Protein AF-A0A924VY96-F1 (afdb_monomer)

Nearest PDB structures (foldseek):
  5wb2-assembly1_A  TM=3.927E-01  e=3.587E+00  Human betaherpesvirus 5
  4l6r-assembly1_A  TM=4.716E-01  e=7.064E+00  Escherichia coli
  5wb1-assembly1_A  TM=4.133E-01  e=5.166E+00  Human betaherpesvirus 5

Secondary structure (DSSP, 8-state):
---HHHHHHHHHHHHHHHHHHHHHHTTSS---GGG-SS-HHHHHHHHHHHHHHHHHHHHHHH--S---SS--HHHHHHHHHHHHHHHHHHHHHHH-SS---EEEEEEETTEEEEEEEPHHHHHHHHHHHHHHHHHHHHHHHHHHHHHHHHHHH-

Foldseek 3Di:
DDPLVVLLVLLVVLLVQLVVQLCQLVVVDDDDVVPDPDHSVLSNLVSLLSNLSSVLSVCVSPDDPDPDVDDPPSNLVSVLSNLQSLLVNLCCLQPNDDFDWDWDWDDDPNDTDIDTDPSNVSSVVSVVSNVVSVVSNVVSVVVVVVVVVVVVPD

Structure (mmCIF, N/CA/C/O backbone):
data_AF-A0A924VY96-F1
#
_entry.id   AF-A0A924VY96-F1
#
loop_
_atom_site.group_PDB
_atom_site.id
_atom_site.type_symbol
_atom_site.label_atom_id
_atom_site.label_alt_id
_atom_site.label_comp_id
_atom_site.label_asym_id
_atom_site.label_entity_id
_atom_site.label_seq_id
_atom_site.pdbx_PDB_ins_code
_atom_site.Cartn_x
_atom_site.Cartn_y
_atom_site.Cartn_z
_atom_site.occupancy
_atom_site.B_iso_or_equiv
_atom_site.auth_seq_id
_atom_site.auth_comp_id
_atom_site.auth_asym_id
_atom_site.auth_atom_id
_atom_site.pdbx_PDB_model_num
ATOM 1 N N . MET A 1 1 ? 15.287 19.204 -9.838 1.00 62.28 1 MET A N 1
ATOM 2 C CA . MET A 1 1 ? 15.753 17.800 -9.783 1.00 62.28 1 MET A CA 1
ATOM 3 C C . MET A 1 1 ? 15.920 17.427 -8.322 1.00 62.28 1 MET A C 1
ATOM 5 O O . MET A 1 1 ? 16.611 18.153 -7.622 1.00 62.28 1 MET A O 1
ATOM 9 N N . VAL A 1 2 ? 15.258 16.368 -7.849 1.00 76.38 2 VAL A N 1
ATOM 10 C CA . VAL A 1 2 ? 15.429 15.896 -6.464 1.00 76.38 2 VAL A CA 1
ATOM 11 C C . VAL A 1 2 ? 16.796 15.201 -6.354 1.00 76.38 2 VAL A C 1
ATOM 13 O O . VAL A 1 2 ? 17.073 14.308 -7.158 1.00 76.38 2 VAL A O 1
ATOM 16 N N . PRO A 1 3 ? 17.675 15.595 -5.415 1.00 87.38 3 PRO A N 1
ATOM 17 C CA . PRO A 1 3 ? 18.936 14.907 -5.161 1.00 87.38 3 PRO A CA 1
ATOM 18 C C . PRO A 1 3 ? 18.729 13.413 -4.882 1.00 87.38 3 PRO A C 1
ATOM 20 O O . PRO A 1 3 ? 17.899 13.046 -4.053 1.00 87.38 3 PRO A O 1
ATOM 23 N N . ARG A 1 4 ? 19.531 12.538 -5.507 1.00 88.75 4 ARG A N 1
ATOM 24 C CA . ARG A 1 4 ? 19.451 11.074 -5.300 1.00 88.75 4 ARG A CA 1
ATOM 25 C C . ARG A 1 4 ? 19.519 10.676 -3.825 1.00 88.75 4 ARG A C 1
ATOM 27 O O . ARG A 1 4 ? 18.804 9.774 -3.407 1.00 88.75 4 ARG A O 1
ATOM 34 N N . ILE A 1 5 ? 20.323 11.386 -3.032 1.00 93.19 5 ILE A N 1
ATOM 35 C CA . ILE A 1 5 ? 20.432 11.168 -1.585 1.00 93.19 5 ILE A CA 1
ATOM 36 C C . ILE A 1 5 ? 19.080 11.344 -0.873 1.00 93.19 5 ILE A C 1
ATOM 38 O O . ILE A 1 5 ? 18.759 10.556 0.006 1.00 93.19 5 ILE A O 1
ATOM 42 N N . GLN A 1 6 ? 18.245 12.305 -1.289 1.00 93.06 6 GLN A N 1
ATOM 43 C CA . GLN A 1 6 ? 16.922 12.522 -0.693 1.00 93.06 6 GLN A CA 1
ATOM 44 C C . GLN A 1 6 ? 15.969 11.369 -1.019 1.00 93.06 6 GLN A C 1
ATOM 46 O O . GLN A 1 6 ? 15.229 10.928 -0.146 1.00 93.06 6 GLN A O 1
ATOM 51 N N . LEU A 1 7 ? 16.025 10.838 -2.246 1.00 92.94 7 LEU A N 1
ATOM 52 C CA . LEU A 1 7 ? 15.232 9.669 -2.637 1.00 92.94 7 LEU A CA 1
ATOM 53 C C . LEU A 1 7 ? 15.648 8.418 -1.858 1.00 92.94 7 LEU A C 1
ATOM 55 O O . LEU A 1 7 ? 14.787 7.671 -1.406 1.00 92.94 7 LEU A O 1
ATOM 59 N N . LEU A 1 8 ? 16.954 8.207 -1.668 1.00 94.00 8 LEU A N 1
ATOM 60 C CA . LEU A 1 8 ? 17.480 7.073 -0.903 1.00 94.00 8 LEU A CA 1
ATOM 61 C C . LEU A 1 8 ? 17.137 7.175 0.587 1.00 94.00 8 LEU A C 1
ATOM 63 O O . LEU A 1 8 ? 16.711 6.187 1.178 1.00 94.00 8 LEU A O 1
ATOM 67 N N . LEU A 1 9 ? 17.270 8.364 1.183 1.00 95.62 9 LEU A N 1
ATOM 68 C CA . LEU A 1 9 ? 16.870 8.604 2.572 1.00 95.62 9 LEU A CA 1
ATOM 69 C C . LEU A 1 9 ? 15.361 8.416 2.757 1.00 95.62 9 LEU A C 1
ATOM 71 O O . LEU A 1 9 ? 14.940 7.749 3.699 1.00 95.62 9 LEU A O 1
ATOM 75 N N . GLY A 1 10 ? 14.552 8.937 1.830 1.00 94.94 10 GLY A N 1
ATOM 76 C CA . GLY A 1 10 ? 13.107 8.718 1.823 1.00 94.94 10 GLY A CA 1
ATOM 77 C C . GLY A 1 10 ? 12.753 7.236 1.709 1.00 94.94 10 GLY A C 1
ATOM 78 O O . GLY A 1 10 ? 11.942 6.737 2.484 1.00 94.94 10 GLY A O 1
ATOM 79 N N . ALA A 1 11 ? 13.406 6.506 0.801 1.00 95.31 11 ALA A N 1
ATOM 80 C CA . ALA A 1 11 ? 13.210 5.069 0.651 1.00 95.31 11 ALA A CA 1
ATOM 81 C C . ALA A 1 11 ? 13.573 4.295 1.924 1.00 95.31 11 ALA A C 1
ATOM 83 O O . ALA A 1 11 ? 12.805 3.436 2.346 1.00 95.31 11 ALA A O 1
ATOM 84 N N . ALA A 1 12 ? 14.704 4.615 2.557 1.00 97.06 12 ALA A N 1
ATOM 85 C CA . ALA A 1 12 ? 15.127 3.978 3.800 1.00 97.06 12 ALA A CA 1
ATOM 86 C C . ALA A 1 12 ? 14.129 4.235 4.939 1.00 97.06 12 ALA A C 1
ATOM 88 O O . ALA A 1 12 ? 13.771 3.306 5.661 1.00 97.06 12 ALA A O 1
ATOM 89 N N . LEU A 1 13 ? 13.632 5.470 5.065 1.00 97.38 13 LEU A N 1
ATOM 90 C CA . LEU A 1 13 ? 12.639 5.829 6.074 1.00 97.38 13 LEU A CA 1
ATOM 91 C C . LEU A 1 13 ? 11.318 5.077 5.865 1.00 97.38 13 LEU A C 1
ATOM 93 O O . LEU A 1 13 ? 10.785 4.492 6.807 1.00 97.38 13 LEU A O 1
ATOM 97 N N . PHE A 1 14 ? 10.809 5.051 4.632 1.00 97.56 14 PHE A N 1
ATOM 98 C CA . PHE A 1 14 ? 9.591 4.312 4.307 1.00 97.56 14 PHE A CA 1
ATOM 99 C C . PHE A 1 14 ? 9.761 2.802 4.475 1.00 97.56 14 PHE A C 1
ATOM 101 O O . PHE A 1 14 ? 8.848 2.141 4.965 1.00 97.56 14 PHE A O 1
ATOM 108 N N . ALA A 1 15 ? 10.930 2.257 4.130 1.00 97.88 15 ALA A N 1
ATOM 109 C CA . ALA A 1 15 ? 11.237 0.850 4.344 1.00 97.88 15 ALA A CA 1
ATOM 110 C C . ALA A 1 15 ? 11.241 0.508 5.838 1.00 97.88 15 ALA A C 1
ATOM 112 O O . ALA A 1 15 ? 10.650 -0.496 6.234 1.00 97.88 15 ALA A O 1
ATOM 113 N N . LEU A 1 16 ? 11.856 1.352 6.670 1.00 97.50 16 LEU A N 1
ATOM 114 C CA . LEU A 1 16 ? 11.901 1.167 8.117 1.00 97.50 16 LEU A CA 1
ATOM 115 C C . LEU A 1 16 ? 10.494 1.215 8.726 1.00 97.50 16 LEU A C 1
ATOM 117 O O . LEU A 1 16 ? 10.084 0.265 9.391 1.00 97.50 16 LEU A O 1
ATOM 121 N N . LEU A 1 17 ? 9.738 2.285 8.459 1.00 96.88 17 LEU A N 1
ATOM 122 C CA . LEU A 1 17 ? 8.385 2.457 8.994 1.00 96.88 17 LEU A CA 1
ATOM 123 C C . LEU A 1 17 ? 7.446 1.344 8.509 1.00 96.88 17 LEU A C 1
ATOM 125 O O . LEU A 1 17 ? 6.725 0.744 9.305 1.00 96.88 17 LEU A O 1
ATOM 129 N N . GLY A 1 18 ? 7.495 1.033 7.212 1.00 96.81 18 GLY A N 1
ATOM 130 C CA . GLY A 1 18 ? 6.710 -0.041 6.617 1.00 96.81 18 GLY A CA 1
ATOM 131 C C . GLY A 1 18 ? 7.026 -1.398 7.233 1.00 96.81 18 GLY A C 1
ATOM 132 O O . GLY A 1 18 ? 6.108 -2.127 7.593 1.00 96.81 18 GLY A O 1
ATOM 133 N N . SER A 1 19 ? 8.310 -1.711 7.436 1.00 97.75 19 SER A N 1
ATOM 134 C CA . SER A 1 19 ? 8.735 -2.975 8.051 1.00 97.75 19 SER A CA 1
ATOM 135 C C . SER A 1 19 ? 8.213 -3.111 9.477 1.00 97.75 19 SER A C 1
ATOM 137 O O . SER A 1 19 ? 7.679 -4.159 9.824 1.00 97.75 19 SER A O 1
ATOM 139 N N . VAL A 1 20 ? 8.303 -2.054 10.291 1.00 96.12 20 VAL A N 1
ATOM 140 C CA . VAL A 1 20 ? 7.774 -2.068 11.665 1.00 96.12 20 VAL A CA 1
ATOM 141 C C . VAL A 1 20 ? 6.270 -2.346 11.668 1.00 96.12 20 VAL A C 1
ATOM 143 O O . VAL A 1 20 ? 5.816 -3.214 12.409 1.00 96.12 20 VAL A O 1
ATOM 146 N N . LEU A 1 21 ? 5.501 -1.670 10.810 1.00 96.31 21 LEU A N 1
ATOM 147 C CA . LEU A 1 21 ? 4.050 -1.863 10.720 1.00 96.31 21 LEU A CA 1
ATOM 148 C C . LEU A 1 21 ? 3.661 -3.248 10.187 1.00 96.31 21 LEU A C 1
ATOM 150 O O . LEU A 1 21 ? 2.719 -3.850 10.695 1.00 96.31 21 LEU A O 1
ATOM 154 N N . VAL A 1 22 ? 4.393 -3.786 9.206 1.00 97.50 22 VAL A N 1
ATOM 155 C CA . VAL A 1 22 ? 4.171 -5.158 8.723 1.00 97.50 22 VAL A CA 1
ATOM 156 C C . VAL A 1 22 ? 4.463 -6.164 9.832 1.00 97.50 22 VAL A C 1
ATOM 158 O O . VAL A 1 22 ? 3.638 -7.033 10.092 1.00 97.50 22 VAL A O 1
ATOM 161 N N . LEU A 1 23 ? 5.596 -6.039 10.526 1.00 97.38 23 LEU A N 1
ATOM 162 C CA . LEU A 1 23 ? 5.955 -6.943 11.620 1.00 97.38 23 LEU A CA 1
ATOM 163 C C . LEU A 1 23 ? 4.962 -6.858 12.787 1.00 97.38 23 LEU A C 1
ATOM 165 O O . LEU A 1 23 ? 4.629 -7.885 13.375 1.00 97.38 23 LEU A O 1
ATOM 169 N N . ALA A 1 24 ? 4.449 -5.665 13.088 1.00 94.94 24 ALA A N 1
ATOM 170 C CA . ALA A 1 24 ? 3.358 -5.463 14.036 1.00 94.94 24 ALA A CA 1
ATOM 171 C C . ALA A 1 24 ? 2.062 -6.154 13.583 1.00 94.94 24 ALA A C 1
ATOM 173 O O . ALA A 1 24 ? 1.470 -6.919 14.339 1.00 94.94 24 ALA A O 1
ATOM 174 N N . GLY A 1 25 ? 1.640 -5.943 12.333 1.00 94.94 25 GLY A N 1
ATOM 175 C CA . GLY A 1 25 ? 0.437 -6.568 11.777 1.00 94.94 25 GLY A CA 1
ATOM 176 C C . GLY A 1 25 ? 0.537 -8.092 11.619 1.00 94.94 25 GLY A C 1
ATOM 177 O O . GLY A 1 25 ? -0.478 -8.781 11.617 1.00 94.94 25 GLY A O 1
ATOM 178 N N . LEU A 1 26 ? 1.752 -8.640 11.538 1.00 95.75 26 LEU A N 1
ATOM 179 C CA . LEU A 1 26 ? 2.014 -10.083 11.565 1.00 95.75 26 LEU A CA 1
ATOM 180 C C . LEU A 1 26 ? 2.136 -10.654 12.989 1.00 95.75 26 LEU A C 1
ATOM 182 O O . LEU A 1 26 ? 2.303 -11.861 13.142 1.00 95.75 26 LEU A O 1
ATOM 186 N N . GLY A 1 27 ? 2.078 -9.814 14.027 1.00 93.12 27 GLY A N 1
ATOM 187 C CA . GLY A 1 27 ? 2.221 -10.234 15.424 1.00 93.12 27 GLY A CA 1
ATOM 188 C C . GLY A 1 27 ? 3.653 -10.587 15.842 1.00 93.12 27 GLY A C 1
ATOM 189 O O . GLY A 1 27 ? 3.847 -11.179 16.899 1.00 93.12 27 GLY A O 1
ATOM 190 N N . VAL A 1 28 ? 4.661 -10.231 15.038 1.00 96.00 28 VAL A N 1
ATOM 191 C CA . VAL A 1 28 ? 6.084 -10.415 15.380 1.00 96.00 28 VAL A CA 1
ATOM 192 C C . VAL A 1 28 ? 6.532 -9.368 16.401 1.00 96.00 28 VAL A C 1
ATOM 194 O O . VAL A 1 28 ? 7.300 -9.668 17.312 1.00 96.00 28 VAL A O 1
ATOM 197 N N . VAL A 1 29 ? 6.041 -8.134 16.259 1.00 92.62 29 VAL A N 1
ATOM 198 C CA . VAL A 1 29 ? 6.235 -7.058 17.236 1.00 92.62 29 VAL A CA 1
ATOM 199 C C . VAL A 1 29 ? 4.990 -6.973 18.109 1.00 92.62 29 VAL A C 1
ATOM 201 O O . VAL A 1 29 ? 3.881 -6.845 17.594 1.00 92.62 29 VAL A O 1
ATOM 204 N N . ALA A 1 30 ? 5.173 -7.030 19.429 1.00 89.19 30 ALA A N 1
ATOM 205 C CA . ALA A 1 30 ? 4.077 -6.879 20.373 1.00 89.19 30 ALA A CA 1
ATOM 206 C C . ALA A 1 30 ? 3.509 -5.455 20.295 1.00 89.19 30 ALA A C 1
ATOM 208 O O . ALA A 1 30 ? 4.218 -4.478 20.542 1.00 89.19 30 ALA A O 1
ATOM 209 N N . VAL A 1 31 ? 2.223 -5.351 19.966 1.00 88.19 31 VAL A N 1
ATOM 210 C CA . VAL A 1 31 ? 1.474 -4.092 19.978 1.00 88.19 31 VAL A CA 1
ATOM 211 C C . VAL A 1 31 ? 0.319 -4.238 20.963 1.00 88.19 31 VAL A C 1
ATOM 213 O O . VAL A 1 31 ? -0.373 -5.259 20.920 1.00 88.19 31 VAL A O 1
ATOM 216 N N . PRO A 1 32 ? 0.093 -3.262 21.859 1.00 87.38 32 PRO A N 1
ATOM 217 C CA . PRO A 1 32 ? -1.057 -3.287 22.752 1.00 87.38 32 PRO A CA 1
ATOM 218 C C . PRO A 1 32 ? -2.355 -3.246 21.932 1.00 87.38 32 PRO A C 1
ATOM 220 O O . PRO A 1 32 ? -2.725 -2.210 21.382 1.00 87.38 32 PRO A O 1
ATOM 223 N N . LEU A 1 33 ? -3.044 -4.390 21.848 1.00 82.50 33 LEU A N 1
ATOM 224 C CA . LEU A 1 33 ? -4.268 -4.560 21.052 1.00 82.50 33 LEU A CA 1
ATOM 225 C C . LEU A 1 33 ? -5.396 -3.624 21.498 1.00 82.50 33 LEU A C 1
ATOM 227 O O . LEU A 1 33 ? -6.204 -3.205 20.679 1.00 82.50 33 LEU A O 1
ATOM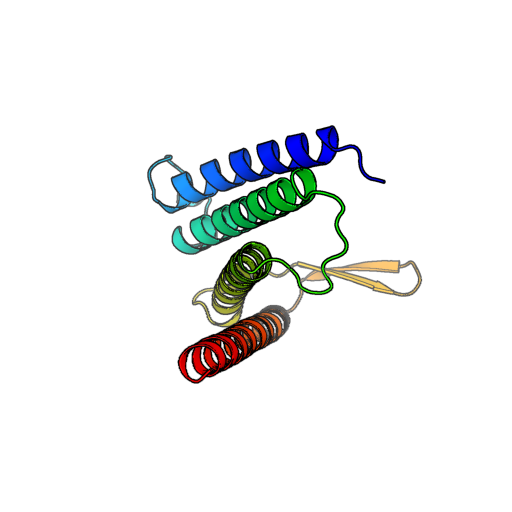 231 N N . GLU A 1 34 ? -5.413 -3.249 22.775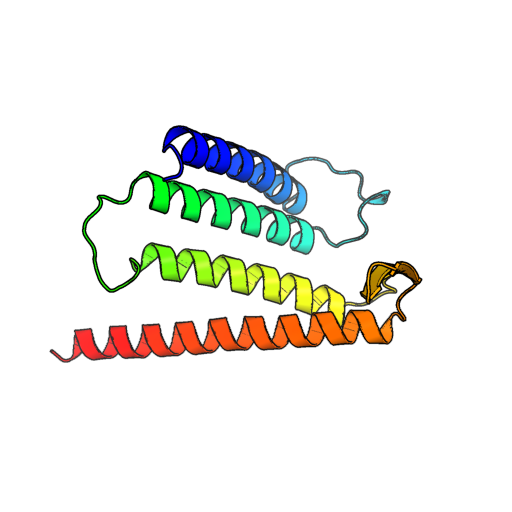 1.00 85.06 34 GLU A N 1
ATOM 232 C CA . GLU A 1 34 ? -6.398 -2.333 23.362 1.00 85.06 34 GLU A CA 1
ATOM 233 C C . GLU A 1 34 ? -6.359 -0.927 22.743 1.00 85.06 34 GLU A C 1
ATOM 235 O O . GLU A 1 34 ? -7.345 -0.199 22.797 1.00 85.06 34 GLU A O 1
ATOM 240 N N . GLN A 1 35 ? -5.233 -0.543 22.136 1.00 84.94 35 GLN A N 1
ATOM 241 C CA . GLN A 1 35 ? -5.056 0.761 21.490 1.00 84.94 35 GLN A CA 1
ATOM 242 C C . GLN A 1 35 ? -5.298 0.704 19.974 1.00 84.94 35 GLN A C 1
ATOM 244 O O . GLN A 1 35 ? -5.316 1.739 19.307 1.00 84.94 35 GLN A O 1
ATOM 249 N N . LEU A 1 36 ? -5.469 -0.494 19.408 1.00 86.25 36 LEU A N 1
ATOM 250 C CA . LEU A 1 36 ? -5.650 -0.684 17.975 1.00 86.25 36 LEU A CA 1
ATOM 251 C C . LEU A 1 36 ? -7.127 -0.572 17.598 1.00 86.25 36 LEU A C 1
ATOM 253 O O . LEU A 1 36 ? -7.940 -1.442 17.889 1.00 86.25 36 LEU A O 1
ATOM 257 N N . GLN A 1 37 ? -7.455 0.482 16.853 1.00 88.69 37 GLN A N 1
ATOM 258 C CA . GLN A 1 37 ? -8.787 0.685 16.266 1.00 88.69 37 GLN A CA 1
ATOM 259 C C . GLN A 1 37 ? -9.005 -0.100 14.958 1.00 88.69 37 GLN A C 1
ATOM 261 O O . GLN A 1 37 ? -10.061 0.001 14.335 1.00 88.69 37 GLN A O 1
ATOM 266 N N . ALA A 1 38 ? -8.006 -0.864 14.508 1.00 90.81 38 ALA A N 1
ATOM 267 C CA . ALA A 1 38 ? -8.038 -1.613 13.258 1.00 90.81 38 ALA A CA 1
ATOM 268 C C . ALA A 1 38 ? -7.527 -3.048 13.464 1.00 90.81 38 ALA A C 1
ATOM 270 O O . ALA A 1 38 ? -6.635 -3.270 14.288 1.00 90.81 38 ALA A O 1
ATOM 271 N N . PRO A 1 39 ? -8.041 -4.030 12.701 1.00 93.81 39 PRO A N 1
ATOM 272 C CA . PRO A 1 39 ? -7.530 -5.390 12.754 1.00 93.81 39 PRO A CA 1
ATOM 273 C C . PRO A 1 39 ? -6.089 -5.445 12.229 1.00 93.81 39 PRO A C 1
ATOM 275 O O . PRO A 1 39 ? -5.700 -4.689 11.337 1.00 93.81 39 PRO A O 1
ATOM 278 N N . LEU A 1 40 ? -5.302 -6.389 12.746 1.00 95.12 40 LEU A N 1
ATOM 279 C CA . LEU A 1 40 ? -3.865 -6.493 12.462 1.00 95.12 40 LEU A CA 1
ATOM 280 C C . LEU A 1 40 ? -3.531 -6.612 10.965 1.00 95.12 40 LEU A C 1
ATOM 282 O O . LEU A 1 40 ? -2.523 -6.074 10.512 1.00 95.12 40 LEU A O 1
ATOM 286 N N . TRP A 1 41 ? -4.400 -7.237 10.168 1.00 96.06 41 TRP A N 1
ATOM 287 C CA . TRP A 1 41 ? -4.197 -7.334 8.722 1.00 96.06 41 TRP A CA 1
ATOM 288 C C . TRP A 1 41 ? -4.274 -5.965 8.016 1.00 96.06 41 TRP A C 1
ATOM 290 O O . TRP A 1 41 ? -3.540 -5.741 7.057 1.00 96.06 41 TRP A O 1
ATOM 300 N N . VAL A 1 42 ? -5.096 -5.022 8.502 1.00 96.25 42 VAL A N 1
ATOM 301 C CA . VAL A 1 42 ? -5.160 -3.644 7.971 1.00 96.25 42 VAL A CA 1
ATOM 302 C C . VAL A 1 42 ? -3.870 -2.902 8.299 1.00 96.25 42 VAL A C 1
ATOM 304 O O . VAL A 1 42 ? -3.324 -2.207 7.444 1.00 96.25 42 VAL A O 1
ATOM 307 N N . VAL A 1 43 ? -3.340 -3.099 9.510 1.00 96.00 43 VAL A N 1
ATOM 308 C CA . VAL A 1 43 ? -2.043 -2.543 9.928 1.00 96.00 43 VAL A CA 1
ATOM 309 C C . VAL A 1 43 ? -0.915 -3.087 9.048 1.00 96.00 43 VAL A C 1
ATOM 311 O O . VAL A 1 43 ? -0.082 -2.317 8.567 1.00 96.00 43 VAL A O 1
ATOM 314 N N . ALA A 1 44 ? -0.928 -4.393 8.764 1.00 97.50 44 ALA A N 1
ATOM 315 C CA . ALA A 1 44 ? 0.033 -5.014 7.859 1.00 97.50 44 ALA A CA 1
ATOM 316 C C . ALA A 1 44 ? -0.052 -4.420 6.444 1.00 97.50 44 ALA A C 1
ATOM 318 O O . ALA A 1 44 ? 0.979 -4.092 5.858 1.00 97.50 44 ALA A O 1
ATOM 319 N N . LEU A 1 45 ? -1.260 -4.220 5.905 1.00 97.75 45 LEU A N 1
ATOM 320 C CA . LEU A 1 45 ? -1.441 -3.581 4.598 1.00 97.75 45 LEU A CA 1
ATOM 321 C C . LEU A 1 45 ? -0.973 -2.123 4.589 1.00 97.75 45 LEU A C 1
ATOM 323 O O . LEU A 1 45 ? -0.348 -1.700 3.618 1.00 97.75 45 LEU A O 1
ATOM 327 N N . ALA A 1 46 ? -1.213 -1.364 5.660 1.00 96.81 46 ALA A N 1
ATOM 328 C CA . ALA A 1 46 ? -0.716 0.005 5.780 1.00 96.81 46 ALA A CA 1
ATOM 329 C C . ALA A 1 46 ? 0.822 0.039 5.757 1.00 96.81 46 ALA A C 1
ATOM 331 O O . ALA A 1 46 ? 1.420 0.820 5.015 1.00 96.81 46 ALA A O 1
ATOM 332 N N . GLY A 1 47 ? 1.472 -0.869 6.493 1.00 97.00 47 GLY A N 1
ATOM 333 C CA . GLY A 1 47 ? 2.921 -1.064 6.426 1.00 97.00 47 GLY A CA 1
ATOM 334 C C . GLY A 1 47 ? 3.405 -1.453 5.029 1.00 97.00 47 GLY A C 1
ATOM 335 O O . GLY A 1 47 ? 4.388 -0.910 4.524 1.00 97.00 47 GLY A O 1
ATOM 336 N N . PHE A 1 48 ? 2.678 -2.345 4.360 1.00 98.06 48 PHE A N 1
ATOM 337 C CA . PHE A 1 48 ? 3.001 -2.799 3.013 1.00 98.06 48 PHE A CA 1
ATOM 338 C C . PHE A 1 48 ? 2.928 -1.676 1.965 1.00 98.06 48 PHE A C 1
ATOM 340 O O . PHE A 1 48 ? 3.770 -1.627 1.068 1.00 98.06 48 PHE A O 1
ATOM 347 N N . VAL A 1 49 ? 1.997 -0.723 2.099 1.00 97.81 49 VAL A N 1
ATOM 348 C CA . VAL A 1 49 ? 1.953 0.477 1.242 1.00 97.81 49 VAL A CA 1
ATOM 349 C C . VAL A 1 49 ? 3.244 1.288 1.377 1.00 97.81 49 VAL A C 1
ATOM 351 O O . VAL A 1 49 ? 3.826 1.678 0.363 1.00 97.81 49 VAL A O 1
ATOM 354 N N . PHE A 1 50 ? 3.756 1.483 2.597 1.00 97.62 50 PHE A N 1
ATOM 355 C CA . PHE A 1 50 ? 5.041 2.161 2.803 1.00 97.62 50 PHE A CA 1
ATOM 356 C C . PHE A 1 50 ? 6.213 1.403 2.169 1.00 97.62 50 PHE A C 1
ATOM 358 O O . PHE A 1 50 ? 7.076 2.026 1.550 1.00 97.62 50 PHE A O 1
ATOM 365 N N . LEU A 1 51 ? 6.221 0.068 2.238 1.00 97.94 51 LEU A N 1
ATOM 366 C CA . LEU A 1 51 ? 7.231 -0.745 1.551 1.00 97.94 51 LEU A CA 1
ATOM 367 C C . LEU A 1 51 ? 7.156 -0.590 0.026 1.00 97.94 51 LEU A C 1
ATOM 369 O O . LEU A 1 51 ? 8.191 -0.474 -0.633 1.00 97.94 51 LEU A O 1
ATOM 373 N N . CYS A 1 52 ? 5.951 -0.522 -0.544 1.00 96.81 52 CYS A N 1
ATOM 374 C CA . CYS A 1 52 ? 5.775 -0.257 -1.971 1.00 96.81 52 CYS A CA 1
ATOM 375 C C . CYS A 1 52 ? 6.310 1.132 -2.352 1.00 96.81 52 CYS A C 1
ATOM 377 O O . CYS A 1 52 ? 7.033 1.259 -3.340 1.00 96.81 52 CYS A O 1
ATOM 379 N N . CYS A 1 53 ? 6.029 2.162 -1.548 1.00 95.19 53 CYS A N 1
ATOM 380 C CA . CYS A 1 53 ? 6.581 3.507 -1.739 1.00 95.19 53 CYS A CA 1
ATOM 381 C C . CYS A 1 53 ? 8.114 3.515 -1.672 1.00 95.19 53 CYS A C 1
ATOM 383 O O . CYS A 1 53 ? 8.760 4.125 -2.525 1.00 95.19 53 CYS A O 1
ATOM 385 N N . ALA A 1 54 ? 8.708 2.798 -0.714 1.00 95.12 54 ALA A N 1
ATOM 386 C CA . ALA A 1 54 ? 10.157 2.631 -0.633 1.00 95.12 54 ALA A CA 1
ATOM 387 C C . ALA A 1 54 ? 10.724 1.986 -1.907 1.00 95.12 54 ALA A C 1
ATOM 389 O O . ALA A 1 54 ? 11.688 2.494 -2.482 1.00 95.12 54 ALA A O 1
ATOM 390 N N . GLY A 1 55 ? 10.085 0.919 -2.398 1.00 93.06 55 GLY A N 1
ATOM 391 C CA . GLY A 1 55 ? 10.452 0.261 -3.652 1.00 93.06 55 GLY A CA 1
ATOM 392 C C . GLY A 1 55 ? 10.376 1.197 -4.861 1.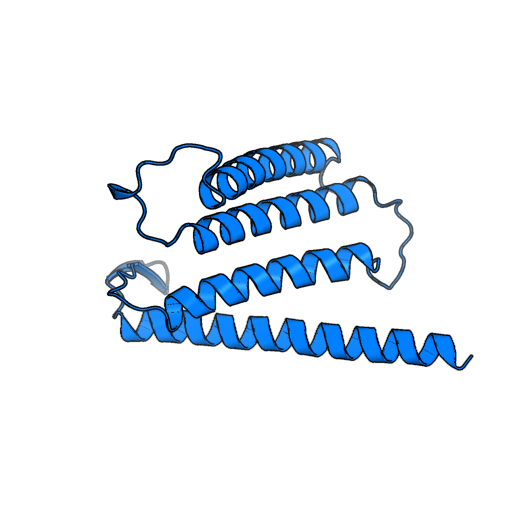00 93.06 55 GLY A C 1
ATOM 393 O O . GLY A 1 55 ? 11.313 1.249 -5.658 1.00 93.06 55 GLY A O 1
ATOM 394 N N . LEU A 1 56 ? 9.308 1.991 -4.977 1.00 92.56 56 LEU A N 1
ATOM 395 C CA . LEU A 1 56 ? 9.164 2.979 -6.050 1.00 92.56 56 LEU A CA 1
ATOM 396 C C . LEU A 1 56 ? 10.273 4.035 -5.999 1.00 92.56 56 LEU A C 1
ATOM 398 O O . LEU A 1 56 ? 10.894 4.301 -7.027 1.00 92.56 56 LEU A O 1
ATOM 402 N N . LEU A 1 57 ? 10.580 4.582 -4.818 1.00 92.44 57 LEU A N 1
ATOM 403 C CA . LEU A 1 57 ? 11.653 5.566 -4.642 1.00 92.44 57 LEU A CA 1
ATOM 404 C C . LEU A 1 57 ? 13.035 5.001 -4.987 1.00 92.44 57 LEU A C 1
ATOM 406 O O . LEU A 1 57 ? 13.820 5.689 -5.640 1.00 92.44 57 LEU A O 1
ATOM 410 N N . LEU A 1 58 ? 13.328 3.751 -4.612 1.00 91.56 58 LEU A N 1
ATOM 411 C CA . LEU A 1 58 ? 14.573 3.077 -5.003 1.00 91.56 58 LEU A CA 1
ATOM 412 C C . LEU A 1 58 ? 14.674 2.925 -6.518 1.00 91.56 58 LEU A C 1
ATOM 414 O O . LEU A 1 58 ? 15.726 3.178 -7.106 1.00 91.56 58 LEU A O 1
ATOM 418 N N . LEU A 1 59 ? 13.573 2.547 -7.163 1.00 89.50 59 LEU A N 1
ATOM 419 C CA . LEU A 1 59 ? 13.525 2.404 -8.611 1.00 89.50 59 LEU A CA 1
ATOM 420 C C . LEU A 1 59 ? 13.695 3.764 -9.318 1.00 89.50 59 LEU A C 1
ATOM 422 O O . LEU A 1 59 ? 14.417 3.830 -10.307 1.00 89.50 59 LEU A O 1
ATOM 426 N N . VAL A 1 60 ? 13.148 4.867 -8.781 1.00 88.69 60 VAL A N 1
ATOM 427 C CA . VAL A 1 60 ? 13.437 6.234 -9.276 1.00 88.69 60 VAL A CA 1
ATOM 428 C C . VAL A 1 60 ? 14.917 6.585 -9.086 1.00 88.69 60 VAL A C 1
ATOM 430 O O . VAL A 1 60 ? 15.555 7.103 -9.999 1.00 88.69 60 VAL A O 1
ATOM 433 N N . ALA A 1 61 ? 15.482 6.314 -7.907 1.00 87.38 61 ALA A N 1
ATOM 434 C CA . ALA A 1 61 ? 16.858 6.683 -7.575 1.00 87.38 61 ALA A CA 1
ATOM 435 C C . ALA A 1 61 ? 17.902 5.942 -8.430 1.00 87.38 61 ALA A C 1
ATOM 437 O O . ALA A 1 61 ? 18.985 6.478 -8.682 1.00 87.38 61 ALA A O 1
ATOM 438 N N . THR A 1 62 ? 17.572 4.721 -8.863 1.00 85.19 62 THR A N 1
ATOM 439 C CA . THR A 1 62 ? 18.448 3.824 -9.633 1.00 85.19 62 THR A CA 1
ATOM 440 C C . THR A 1 62 ? 18.180 3.838 -11.135 1.00 85.19 62 THR A C 1
ATOM 442 O O . THR A 1 62 ? 19.018 3.347 -11.895 1.00 85.19 62 THR A O 1
ATOM 445 N N . ALA A 1 63 ? 17.063 4.421 -11.583 1.00 82.75 63 ALA A N 1
ATOM 446 C CA . ALA A 1 63 ? 16.767 4.568 -12.999 1.00 82.75 63 ALA A CA 1
ATOM 447 C C . ALA A 1 63 ? 17.903 5.330 -13.701 1.00 82.75 63 ALA A C 1
ATOM 449 O O . ALA A 1 63 ? 18.218 6.482 -13.380 1.00 82.75 63 ALA A O 1
ATOM 450 N N . LYS A 1 64 ? 18.535 4.672 -14.678 1.00 71.00 64 LYS A N 1
ATOM 451 C CA . LYS A 1 64 ? 19.388 5.359 -15.648 1.00 71.00 64 LYS A CA 1
ATOM 452 C C . LYS A 1 64 ? 18.469 6.232 -16.501 1.00 71.00 64 LYS A C 1
ATOM 454 O O . LYS A 1 64 ? 17.395 5.788 -16.888 1.00 71.00 64 LYS A O 1
ATOM 459 N N . THR A 1 65 ? 18.881 7.470 -16.746 1.00 60.12 65 THR A N 1
ATOM 460 C CA . THR A 1 65 ? 18.156 8.563 -17.423 1.00 60.12 65 THR A CA 1
ATOM 461 C C . THR A 1 65 ? 17.816 8.299 -18.896 1.00 60.12 65 THR A C 1
ATOM 463 O O . THR A 1 65 ? 17.749 9.239 -19.682 1.00 60.12 65 THR A O 1
ATOM 466 N N . GLU A 1 66 ? 17.614 7.050 -19.310 1.00 58.75 66 GLU A N 1
ATOM 467 C CA . GLU A 1 66 ? 17.098 6.781 -20.642 1.00 58.75 66 GLU A CA 1
ATOM 468 C C . GLU A 1 66 ? 15.581 6.995 -20.655 1.00 58.75 66 GLU A C 1
ATOM 470 O O . GLU A 1 66 ? 14.860 6.382 -19.861 1.00 58.75 66 GLU A O 1
ATOM 475 N N . PRO A 1 67 ? 15.078 7.876 -21.534 1.00 49.12 67 PRO A N 1
ATOM 476 C CA . PRO A 1 67 ? 13.660 8.148 -21.664 1.00 49.12 67 PRO A CA 1
ATOM 477 C C . PRO A 1 67 ? 13.002 6.977 -22.399 1.00 49.12 67 PRO A C 1
ATOM 479 O O . PRO A 1 67 ? 12.706 7.049 -23.588 1.00 49.12 67 PRO A O 1
ATOM 482 N N . SER A 1 68 ? 12.784 5.865 -21.700 1.00 59.34 68 SER A N 1
ATOM 483 C CA . SER A 1 68 ? 11.842 4.857 -22.173 1.00 59.34 68 SER A CA 1
ATOM 484 C C . SER A 1 68 ? 10.430 5.410 -21.988 1.00 59.34 68 SER A C 1
ATOM 486 O O . SER A 1 68 ? 10.049 5.816 -20.891 1.00 59.34 68 SER A O 1
ATOM 488 N N . SER A 1 69 ? 9.648 5.433 -23.068 1.00 58.75 69 SER A N 1
ATOM 489 C CA . SER A 1 69 ? 8.247 5.879 -23.080 1.00 58.75 69 SER A CA 1
ATOM 490 C C . SER A 1 69 ? 7.312 4.985 -22.255 1.00 58.75 69 SER A C 1
ATOM 492 O O . SER A 1 69 ? 6.165 5.352 -22.009 1.00 58.75 69 SER A O 1
ATOM 494 N N . SER A 1 70 ? 7.794 3.826 -21.801 1.00 65.44 70 SER A N 1
ATOM 495 C CA . SER A 1 70 ? 7.055 2.895 -20.957 1.00 65.44 70 SER A CA 1
ATOM 496 C C . SER A 1 70 ? 7.677 2.803 -19.570 1.00 65.44 70 SER A C 1
ATOM 498 O O . SER A 1 70 ? 8.877 2.557 -19.436 1.00 65.44 70 SER A O 1
ATOM 500 N N . LEU A 1 71 ? 6.844 2.915 -18.532 1.00 69.00 71 LEU A N 1
ATOM 501 C CA . LEU A 1 71 ? 7.270 2.592 -17.174 1.00 69.00 71 LEU A CA 1
ATOM 502 C C . LEU A 1 71 ? 7.764 1.137 -17.125 1.00 69.00 71 LEU A C 1
ATOM 504 O O . LEU A 1 71 ? 7.063 0.255 -17.639 1.00 69.00 71 LEU A O 1
ATOM 508 N N . PRO A 1 72 ? 8.918 0.856 -16.488 1.00 80.94 72 PRO A N 1
ATOM 509 C CA . PRO A 1 72 ? 9.384 -0.510 -16.306 1.00 80.94 72 PRO A CA 1
ATOM 510 C C . PRO A 1 72 ? 8.289 -1.383 -15.686 1.00 80.94 72 PRO A C 1
ATOM 512 O O . PRO A 1 72 ? 7.556 -0.936 -14.801 1.00 80.94 72 PRO A O 1
ATOM 515 N N . LEU A 1 73 ? 8.194 -2.647 -16.109 1.00 82.38 73 LEU A N 1
ATOM 516 C CA . LEU A 1 73 ? 7.178 -3.584 -15.608 1.00 82.38 73 LEU A CA 1
ATOM 517 C C . LEU A 1 73 ? 7.172 -3.662 -14.071 1.00 82.38 73 LEU A C 1
ATOM 519 O O . LEU A 1 73 ? 6.107 -3.708 -13.462 1.00 82.38 73 LEU A O 1
ATOM 523 N N . ALA A 1 74 ? 8.352 -3.590 -13.447 1.00 83.69 74 ALA A N 1
ATOM 524 C CA . ALA A 1 74 ? 8.502 -3.549 -11.996 1.00 83.69 74 ALA A CA 1
ATOM 525 C C . ALA A 1 74 ? 7.803 -2.336 -11.349 1.00 83.69 74 ALA A C 1
ATOM 527 O O . ALA A 1 74 ? 7.158 -2.494 -10.319 1.00 83.69 74 ALA A O 1
ATOM 528 N N . TRP A 1 75 ? 7.859 -1.145 -11.962 1.00 88.12 75 TRP A N 1
ATOM 529 C CA . TRP A 1 75 ? 7.136 0.038 -11.471 1.00 88.12 75 TRP A CA 1
ATOM 530 C C . TRP A 1 75 ? 5.632 -0.156 -11.531 1.00 88.12 75 TRP A C 1
ATOM 532 O O . TRP A 1 75 ? 4.949 0.085 -10.539 1.00 88.12 75 TRP A O 1
ATOM 542 N N . ARG A 1 76 ? 5.122 -0.625 -12.677 1.00 87.62 76 ARG A N 1
ATOM 543 C CA . ARG A 1 76 ? 3.689 -0.903 -12.846 1.00 87.62 76 ARG A CA 1
ATOM 544 C C . ARG A 1 76 ? 3.222 -1.914 -11.803 1.00 87.62 76 ARG A C 1
ATOM 546 O O . ARG A 1 76 ? 2.201 -1.699 -11.162 1.00 87.62 76 ARG A O 1
ATOM 553 N N . PHE A 1 77 ? 3.994 -2.978 -11.596 1.00 89.44 77 PHE A N 1
ATOM 554 C CA . PHE A 1 77 ? 3.672 -4.022 -10.632 1.00 89.44 77 PHE A CA 1
ATOM 555 C C . PHE A 1 77 ? 3.637 -3.507 -9.187 1.00 89.44 77 PHE A C 1
ATOM 557 O O . PHE A 1 77 ? 2.629 -3.681 -8.508 1.00 89.44 77 PHE A O 1
ATOM 564 N N . VAL A 1 78 ? 4.687 -2.814 -8.731 1.00 92.88 78 VAL A N 1
ATOM 565 C CA . VAL A 1 78 ? 4.738 -2.264 -7.364 1.00 92.88 78 VAL A CA 1
ATOM 566 C C . VAL A 1 78 ? 3.641 -1.217 -7.144 1.00 92.88 78 VAL A C 1
ATOM 568 O O . VAL A 1 78 ? 2.999 -1.214 -6.096 1.00 92.88 78 VAL A O 1
ATOM 571 N N . ALA A 1 79 ? 3.366 -0.365 -8.137 1.00 91.94 79 ALA A N 1
ATOM 572 C CA . ALA A 1 79 ? 2.276 0.604 -8.059 1.00 91.94 79 ALA A CA 1
ATOM 573 C C . ALA A 1 79 ? 0.902 -0.080 -7.957 1.00 91.94 79 ALA A C 1
ATOM 575 O O . ALA A 1 79 ? 0.088 0.317 -7.127 1.00 91.94 79 ALA A O 1
ATOM 576 N N . MET A 1 80 ? 0.648 -1.136 -8.738 1.00 93.88 80 MET A N 1
ATOM 577 C CA . MET A 1 80 ? -0.599 -1.906 -8.645 1.00 93.88 80 MET A CA 1
ATOM 578 C C . MET A 1 80 ? -0.765 -2.571 -7.277 1.00 93.88 80 MET A C 1
ATOM 580 O O . MET A 1 80 ? -1.869 -2.569 -6.742 1.00 93.88 80 MET A O 1
ATOM 584 N N . LEU A 1 81 ? 0.313 -3.095 -6.686 1.00 95.50 81 LEU A N 1
ATOM 585 C CA . LEU A 1 81 ? 0.282 -3.657 -5.334 1.00 95.50 81 LEU A CA 1
ATOM 586 C C . LEU A 1 81 ? -0.053 -2.598 -4.276 1.00 95.50 81 LEU A C 1
ATOM 588 O O . LEU A 1 81 ? -0.877 -2.856 -3.399 1.00 95.50 81 LEU A O 1
ATOM 592 N N . ALA A 1 82 ? 0.526 -1.399 -4.386 1.00 95.81 82 ALA A N 1
ATOM 593 C CA . ALA A 1 82 ? 0.202 -0.285 -3.499 1.00 95.81 82 ALA A CA 1
ATOM 594 C C . ALA A 1 82 ? -1.278 0.113 -3.614 1.00 95.81 82 ALA A C 1
ATOM 596 O O . ALA A 1 82 ? -1.965 0.236 -2.602 1.00 95.81 82 ALA A O 1
ATOM 597 N N . VAL A 1 83 ? -1.787 0.257 -4.843 1.00 96.50 83 VAL A N 1
ATOM 598 C CA . VAL A 1 83 ? -3.197 0.590 -5.100 1.00 96.50 83 VAL A CA 1
ATOM 599 C C . VAL A 1 83 ? -4.128 -0.510 -4.589 1.00 96.50 83 VAL A C 1
ATOM 601 O O . VAL A 1 83 ? -5.142 -0.202 -3.970 1.00 96.50 83 VAL A O 1
ATOM 604 N N . ALA A 1 84 ? -3.780 -1.785 -4.780 1.00 97.31 84 ALA A N 1
ATOM 605 C CA . ALA A 1 84 ? -4.561 -2.907 -4.266 1.00 97.31 84 ALA A CA 1
ATOM 606 C C . ALA A 1 84 ? -4.638 -2.896 -2.732 1.00 97.31 84 ALA A C 1
ATOM 608 O O . ALA A 1 84 ? -5.718 -3.075 -2.171 1.00 97.31 84 ALA A O 1
ATOM 609 N N . ALA A 1 85 ? -3.519 -2.635 -2.050 1.00 97.62 85 ALA A N 1
ATOM 610 C CA . ALA A 1 85 ? -3.480 -2.543 -0.594 1.00 97.62 85 ALA A CA 1
ATOM 611 C C . ALA A 1 85 ? -4.305 -1.356 -0.071 1.00 97.62 85 ALA A C 1
ATOM 613 O O . ALA A 1 85 ? -5.114 -1.534 0.838 1.00 97.62 85 ALA A O 1
ATOM 614 N N . VAL A 1 86 ? -4.177 -0.172 -0.684 1.00 97.12 86 VAL A N 1
ATOM 615 C CA . VAL A 1 86 ? -5.013 0.998 -0.355 1.00 97.12 86 VAL A CA 1
ATOM 616 C C . VAL A 1 86 ? -6.493 0.697 -0.593 1.00 97.12 86 VAL A C 1
ATOM 618 O O . VAL A 1 86 ? -7.322 1.004 0.260 1.00 97.12 86 VAL A O 1
ATOM 621 N N . GLY A 1 87 ? -6.826 0.047 -1.709 1.00 97.38 87 GLY A N 1
ATOM 622 C CA . GLY A 1 87 ? -8.189 -0.365 -2.030 1.00 97.38 87 GLY A CA 1
ATOM 623 C C . GLY A 1 87 ? -8.774 -1.332 -1.003 1.00 97.38 87 GLY A C 1
ATOM 624 O O . GLY A 1 87 ? -9.918 -1.160 -0.593 1.00 97.38 87 GLY A O 1
ATOM 625 N N . ALA A 1 88 ? -7.990 -2.304 -0.533 1.00 97.50 88 ALA A N 1
ATOM 626 C CA . ALA A 1 88 ? -8.411 -3.247 0.500 1.00 97.50 88 ALA A CA 1
ATOM 627 C C . ALA A 1 88 ? -8.635 -2.565 1.861 1.00 97.50 88 ALA A C 1
ATOM 629 O O . ALA A 1 88 ? -9.624 -2.852 2.537 1.00 97.50 88 ALA A O 1
ATOM 630 N N . ILE A 1 89 ? -7.767 -1.621 2.242 1.00 97.38 89 ILE A N 1
ATOM 631 C CA . ILE A 1 89 ? -7.959 -0.803 3.449 1.00 97.38 89 ILE A CA 1
ATOM 632 C C . ILE A 1 89 ? -9.240 0.029 3.314 1.00 97.38 89 ILE A C 1
ATOM 634 O O . ILE A 1 89 ? -10.085 -0.003 4.205 1.00 97.38 89 ILE A O 1
ATOM 638 N N . ALA A 1 90 ? -9.424 0.724 2.188 1.00 96.75 90 ALA A N 1
ATOM 639 C CA . ALA A 1 90 ? -10.617 1.527 1.927 1.00 96.75 90 ALA A CA 1
ATOM 640 C C . ALA A 1 90 ? -11.899 0.676 1.936 1.00 96.75 90 ALA A C 1
ATOM 642 O O . ALA A 1 90 ? -12.908 1.094 2.500 1.00 96.75 90 ALA A O 1
ATOM 643 N N . ALA A 1 91 ? -11.847 -0.543 1.390 1.00 97.06 91 ALA A N 1
ATOM 644 C CA . ALA A 1 91 ? -12.961 -1.484 1.420 1.00 97.06 91 ALA A CA 1
ATOM 645 C C . ALA A 1 91 ? -13.327 -1.882 2.856 1.00 97.06 91 ALA A C 1
ATOM 647 O O . ALA A 1 91 ? -14.508 -1.934 3.190 1.00 97.06 91 ALA A O 1
ATOM 648 N N . TRP A 1 92 ? -12.342 -2.105 3.729 1.00 96.75 92 TRP A N 1
ATOM 649 C CA . TRP A 1 92 ? -12.610 -2.358 5.146 1.00 96.75 92 TRP A CA 1
ATOM 650 C C . TRP A 1 92 ? -13.163 -1.137 5.880 1.00 96.75 92 TRP A C 1
ATOM 652 O O . TRP A 1 92 ? -14.043 -1.290 6.722 1.00 96.75 92 TRP A O 1
ATOM 662 N N . VAL A 1 93 ? -12.702 0.073 5.561 1.00 95.06 93 VAL A N 1
ATOM 663 C CA . VAL A 1 93 ? -13.277 1.291 6.151 1.00 95.06 93 VAL A CA 1
ATOM 664 C C . VAL A 1 93 ? -14.742 1.462 5.731 1.00 95.06 93 VAL A C 1
ATOM 666 O O . VAL A 1 93 ? -15.576 1.814 6.560 1.00 95.06 93 VAL A O 1
ATOM 669 N N . ALA A 1 94 ? -15.067 1.184 4.467 1.00 95.38 94 ALA A N 1
ATOM 670 C CA . ALA A 1 94 ? -16.413 1.344 3.926 1.00 95.38 94 ALA A CA 1
ATOM 671 C C . ALA A 1 94 ? -17.388 0.251 4.398 1.00 95.38 94 ALA A C 1
ATOM 673 O O . ALA A 1 94 ? -18.484 0.545 4.881 1.00 95.38 94 ALA A O 1
ATOM 674 N N . PHE A 1 95 ? -16.978 -1.012 4.263 1.00 95.19 95 PHE A N 1
ATOM 675 C CA . PHE A 1 95 ? -17.844 -2.186 4.407 1.00 95.19 95 PHE A CA 1
ATOM 676 C C . PHE A 1 95 ? -17.547 -3.026 5.650 1.00 95.19 95 PHE A C 1
ATOM 678 O O . PHE A 1 95 ? -18.269 -3.979 5.917 1.00 95.19 95 PHE A O 1
ATOM 685 N N . GLY A 1 96 ? -16.488 -2.714 6.398 1.00 92.31 96 GLY A N 1
ATOM 686 C CA . GLY A 1 96 ? -16.137 -3.452 7.604 1.00 92.31 96 GLY A CA 1
ATOM 687 C C . GLY A 1 96 ? -17.116 -3.209 8.750 1.00 92.31 96 GLY A C 1
ATOM 688 O O . GLY A 1 96 ? -17.733 -2.142 8.865 1.00 92.31 96 GLY A O 1
ATOM 689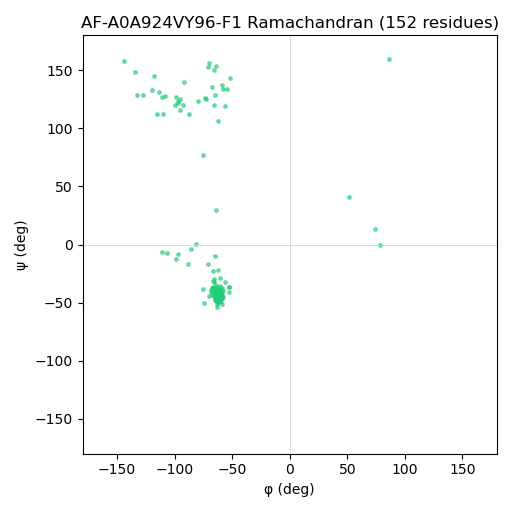 N N . ASP A 1 97 ? -17.209 -4.207 9.625 1.00 89.50 97 ASP A N 1
ATOM 690 C CA . ASP A 1 97 ? -18.077 -4.170 10.796 1.00 89.50 97 ASP A CA 1
ATOM 691 C C . ASP A 1 97 ? -17.586 -3.181 11.865 1.00 89.50 97 ASP A C 1
ATOM 693 O O . ASP A 1 97 ? -16.393 -2.854 11.979 1.00 89.50 97 ASP A O 1
ATOM 697 N N . GLY A 1 98 ? -18.537 -2.739 12.688 1.00 87.31 98 GLY A N 1
ATOM 698 C CA . GLY A 1 98 ? -18.322 -1.845 13.825 1.00 87.31 98 GLY A CA 1
ATOM 699 C C . GLY A 1 98 ? -18.342 -0.357 13.457 1.00 87.31 98 GLY A C 1
ATOM 700 O O . GLY A 1 98 ? -18.141 -0.014 12.293 1.00 87.31 98 GLY A O 1
ATOM 701 N N . PRO A 1 99 ? -18.576 0.528 14.440 1.00 85.94 99 PRO A N 1
ATOM 702 C CA . PRO A 1 99 ? -18.667 1.968 14.219 1.00 85.94 99 PRO A CA 1
ATOM 703 C C . PRO A 1 99 ? -17.335 2.554 13.733 1.00 85.94 99 PRO A C 1
ATOM 705 O O . PRO A 1 99 ? -16.256 2.008 13.999 1.00 85.94 99 PRO A O 1
ATOM 708 N N . ARG A 1 100 ? -17.411 3.672 13.007 1.00 87.19 100 ARG A N 1
ATOM 709 C CA . ARG A 1 100 ? -16.248 4.438 12.543 1.00 87.19 100 ARG A CA 1
ATOM 710 C C . ARG A 1 100 ? -16.464 5.916 12.826 1.00 87.19 100 ARG A C 1
ATOM 712 O O . ARG A 1 100 ? -17.477 6.487 12.435 1.00 87.19 100 ARG A O 1
ATOM 719 N N . GLU A 1 101 ? -15.488 6.534 13.476 1.00 85.56 101 GLU A N 1
ATOM 720 C CA . GLU A 1 101 ? -15.490 7.974 13.698 1.00 85.56 101 GLU A CA 1
ATOM 721 C C . GLU A 1 101 ? -14.721 8.655 12.571 1.00 85.56 101 GLU A C 1
ATOM 723 O O . GLU A 1 101 ? -13.540 8.383 12.350 1.00 85.56 101 GLU A O 1
ATOM 728 N N . PHE A 1 102 ? -15.404 9.536 11.842 1.00 83.31 102 PHE A N 1
ATOM 729 C CA . PHE A 1 102 ? -14.799 10.325 10.780 1.00 83.31 102 PHE A CA 1
ATOM 730 C C . PHE A 1 102 ? -14.739 11.787 11.201 1.00 83.31 102 PHE A C 1
ATOM 732 O O . PHE A 1 102 ? -15.745 12.403 11.561 1.00 83.31 102 PHE A O 1
ATOM 739 N N . THR A 1 103 ? -13.546 12.359 11.113 1.00 80.38 103 THR A N 1
ATOM 740 C C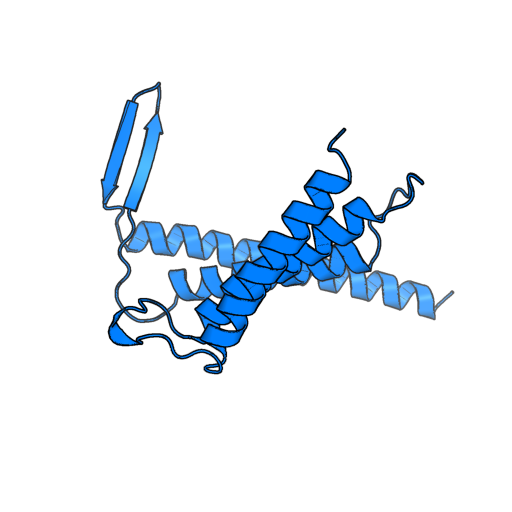A . THR A 1 103 ? -13.324 13.794 11.261 1.00 80.38 103 THR A CA 1
ATOM 741 C C . THR A 1 103 ? -12.980 14.366 9.895 1.00 80.38 103 THR A C 1
ATOM 743 O O . THR A 1 103 ? -12.121 13.852 9.178 1.00 80.38 103 THR A O 1
ATOM 746 N N . GLY A 1 104 ? -13.702 15.410 9.498 1.00 65.56 104 GLY A N 1
ATOM 747 C CA . GLY A 1 104 ? -13.494 16.095 8.230 1.00 65.56 104 GLY A CA 1
ATOM 748 C C . GLY A 1 104 ? -13.088 17.537 8.467 1.00 65.56 104 GLY A C 1
ATOM 749 O O . GLY A 1 104 ? -13.570 18.193 9.392 1.00 65.56 104 GLY A O 1
ATOM 750 N N . SER A 1 105 ? -12.216 18.047 7.605 1.00 68.06 105 SER A N 1
ATOM 751 C CA . SER A 1 105 ? -11.988 19.483 7.477 1.00 68.06 105 SER A CA 1
ATOM 752 C C . SER A 1 105 ? -12.420 19.923 6.085 1.00 68.06 105 SER A C 1
ATOM 754 O O . SER A 1 105 ? -11.787 19.545 5.098 1.00 68.06 105 SER A O 1
ATOM 756 N N . SER A 1 106 ? -13.481 20.719 5.995 1.00 56.62 106 SER A N 1
ATOM 757 C CA . SER A 1 106 ? -13.867 21.378 4.749 1.00 56.62 106 SER A CA 1
ATOM 758 C C . SER A 1 106 ? -13.314 22.797 4.746 1.00 56.62 106 SER A C 1
ATOM 760 O O . SER A 1 106 ? -13.624 23.592 5.638 1.00 56.62 106 SER A O 1
ATOM 762 N N . SER A 1 107 ? -12.510 23.115 3.736 1.00 58.53 107 SER A N 1
ATOM 763 C CA . SER A 1 107 ? -11.958 24.454 3.536 1.00 58.53 107 SER A CA 1
ATOM 764 C C . SER A 1 107 ? -12.613 25.079 2.311 1.00 58.53 107 SER A C 1
ATOM 766 O O . SER A 1 107 ? -12.385 24.621 1.193 1.00 58.53 107 SER A O 1
ATOM 768 N N . ALA A 1 108 ? -13.413 26.127 2.505 1.00 52.84 108 ALA A N 1
ATOM 769 C CA . ALA A 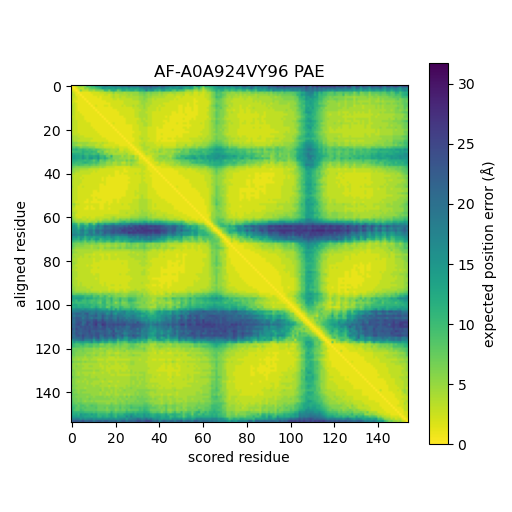1 108 ? -14.003 26.907 1.419 1.00 52.84 108 ALA A CA 1
ATOM 770 C C . ALA A 1 108 ? -13.698 28.394 1.637 1.00 52.84 108 ALA A C 1
ATOM 772 O O . ALA A 1 108 ? -13.912 28.923 2.724 1.00 52.84 108 ALA A O 1
ATOM 773 N N . LEU A 1 109 ? -13.168 29.067 0.605 1.00 65.81 109 LEU A N 1
ATOM 774 C CA . LEU A 1 109 ? -12.887 30.514 0.611 1.00 65.81 109 LEU A CA 1
ATOM 775 C C . LEU A 1 109 ? -12.056 31.003 1.820 1.00 65.81 109 LEU A C 1
ATOM 777 O O . LEU A 1 109 ? -12.327 32.054 2.391 1.00 65.81 109 LEU A O 1
ATOM 781 N N . GLY A 1 110 ? -11.039 30.239 2.230 1.00 62.56 110 GLY A N 1
ATOM 782 C CA . GLY A 1 110 ? -10.153 30.614 3.342 1.00 62.56 110 GLY A CA 1
ATOM 783 C C . GLY A 1 110 ? -10.731 30.387 4.745 1.00 62.56 110 GLY A C 1
ATOM 784 O O . GLY A 1 110 ? -10.024 30.618 5.721 1.00 62.56 110 GLY A O 1
ATOM 785 N N . MET A 1 111 ? -11.965 29.885 4.866 1.00 46.25 111 MET A N 1
ATOM 786 C CA . MET A 1 111 ? -12.527 29.413 6.131 1.00 46.25 111 MET A CA 1
ATOM 787 C C . MET A 1 111 ? -12.432 27.885 6.212 1.00 46.25 111 MET A C 1
ATOM 789 O O . MET A 1 111 ? -12.974 27.175 5.364 1.00 46.25 111 MET A O 1
ATOM 793 N N . SER A 1 112 ? -11.731 27.377 7.228 1.00 57.81 112 SER A N 1
ATOM 794 C CA . SER A 1 112 ? -11.690 25.949 7.553 1.00 57.81 112 SER A CA 1
ATOM 795 C C . SER A 1 112 ? -12.721 25.647 8.639 1.00 57.81 112 SER A C 1
ATOM 797 O O . SER A 1 112 ? -12.575 26.121 9.767 1.00 57.81 112 SER A O 1
ATOM 799 N N . GLN A 1 113 ? -13.738 24.845 8.325 1.00 52.09 113 GLN A N 1
ATOM 800 C CA . GLN A 1 113 ? -14.566 24.200 9.345 1.00 52.09 113 GLN A CA 1
ATOM 801 C C . GLN A 1 113 ? -14.059 22.779 9.576 1.00 52.09 113 GLN A C 1
ATOM 803 O O . GLN A 1 113 ? -13.957 21.983 8.642 1.00 52.09 113 GLN A O 1
ATOM 808 N N . GLN A 1 114 ? -13.717 22.482 10.828 1.00 63.00 114 GLN A N 1
ATOM 809 C CA . GLN A 1 114 ? -13.504 21.123 11.314 1.00 63.00 114 GLN A CA 1
ATOM 810 C C . GLN A 1 114 ? -14.810 20.659 11.951 1.00 63.00 114 GLN A C 1
ATOM 812 O O . GLN A 1 114 ? -15.351 21.344 12.818 1.00 63.00 114 GLN A O 1
ATOM 817 N N . GLY A 1 115 ? -15.328 19.525 11.494 1.00 62.94 115 GLY A N 1
ATOM 818 C CA . GLY A 1 115 ? -16.587 18.970 11.973 1.00 62.94 115 GLY A CA 1
ATOM 819 C C . GLY A 1 115 ? -16.544 17.450 12.014 1.00 62.94 115 GLY A C 1
ATOM 820 O O . GLY A 1 115 ? -15.740 16.811 11.325 1.00 62.94 115 GLY A O 1
ATOM 821 N N . SER A 1 116 ? -17.417 16.868 12.834 1.00 69.94 116 SER A N 1
ATOM 822 C CA . SER A 1 116 ? -17.729 15.449 12.713 1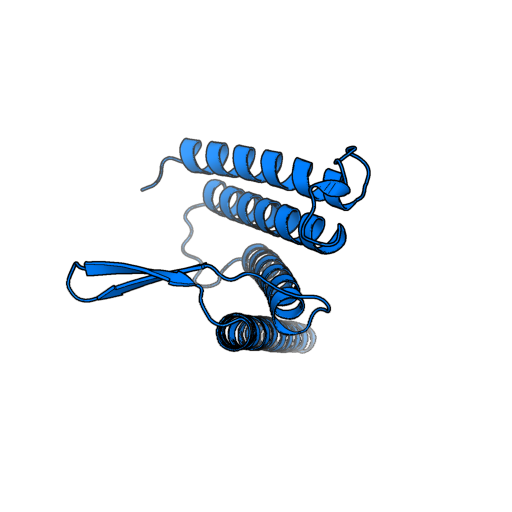.00 69.94 116 SER A CA 1
ATOM 823 C C . SER A 1 116 ? -18.419 15.222 11.371 1.00 69.94 116 SER A C 1
ATOM 825 O O . SER A 1 116 ? -19.370 15.917 11.015 1.00 69.94 116 SER A O 1
ATOM 827 N N . VAL A 1 117 ? -17.912 14.262 10.606 1.00 75.31 117 VAL A N 1
ATOM 828 C CA . VAL A 1 117 ? -18.556 13.815 9.371 1.00 75.31 117 VAL A CA 1
ATOM 829 C C . VAL A 1 117 ? -19.475 12.659 9.734 1.00 75.31 117 VAL A C 1
ATOM 831 O O . VAL A 1 117 ? -19.124 11.817 10.564 1.00 75.31 117 VAL A O 1
ATOM 834 N N . ALA A 1 118 ? -20.665 12.615 9.135 1.00 83.75 118 ALA A N 1
ATOM 835 C CA . ALA A 1 118 ? -21.585 11.510 9.363 1.00 83.75 118 ALA A CA 1
ATOM 836 C C . ALA A 1 118 ? -20.923 10.184 8.953 1.00 83.75 118 ALA A C 1
ATOM 838 O O . ALA A 1 118 ? -20.313 10.095 7.887 1.00 83.75 118 ALA A O 1
ATOM 839 N N . GLU A 1 119 ? -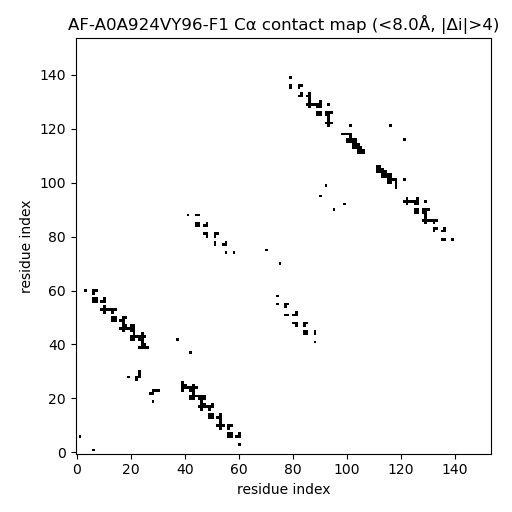21.081 9.133 9.765 1.00 86.31 119 GLU A N 1
ATOM 840 C CA . GLU A 1 119 ? -20.473 7.822 9.488 1.00 86.31 119 GLU A CA 1
ATOM 841 C C . GLU A 1 119 ? -20.806 7.312 8.078 1.00 86.31 119 GLU A C 1
ATOM 843 O O . GLU A 1 119 ? -19.938 6.808 7.364 1.00 86.31 119 GLU A O 1
ATOM 848 N N . ALA A 1 120 ? -22.055 7.513 7.651 1.00 86.69 120 ALA A N 1
ATOM 849 C CA . ALA A 1 120 ? -22.524 7.143 6.322 1.00 86.69 120 ALA A CA 1
ATOM 850 C C . ALA A 1 120 ? -21.757 7.856 5.194 1.00 86.69 120 ALA A C 1
ATOM 852 O O . ALA A 1 120 ? -21.435 7.230 4.186 1.00 86.69 120 ALA A O 1
ATOM 853 N N . GLU A 1 121 ? -21.433 9.139 5.363 1.00 87.38 121 GLU A N 1
ATOM 854 C CA . GLU A 1 121 ? -20.695 9.923 4.369 1.00 87.38 121 GLU A CA 1
ATOM 855 C C . GLU A 1 121 ? -19.236 9.461 4.274 1.00 87.38 121 GLU A C 1
ATOM 857 O O . GLU A 1 121 ? -18.733 9.223 3.173 1.00 87.38 121 GLU A O 1
ATOM 862 N N . GLY A 1 122 ? -18.581 9.236 5.419 1.00 86.94 122 GLY A N 1
ATOM 863 C CA . GLY A 1 122 ? -17.224 8.691 5.462 1.00 86.94 122 GLY A CA 1
ATOM 864 C C . GLY A 1 122 ? -1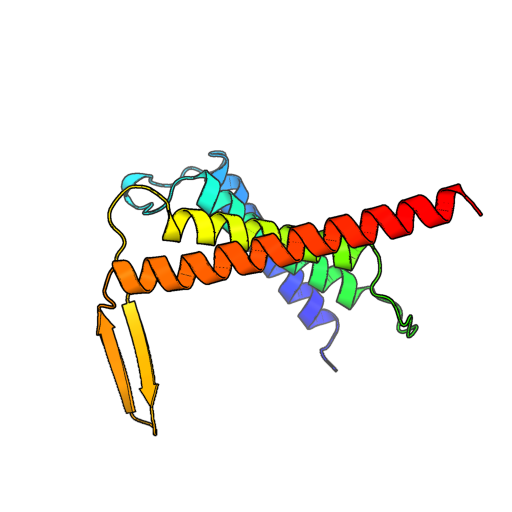7.141 7.324 4.783 1.00 86.94 122 GLY A C 1
ATOM 865 O O . GLY A 1 122 ? -16.342 7.126 3.864 1.00 86.94 122 GLY A O 1
ATOM 866 N N . ARG A 1 123 ? -18.029 6.393 5.154 1.00 93.00 123 ARG A N 1
ATOM 867 C CA . ARG A 1 123 ? -18.108 5.067 4.520 1.00 93.00 123 ARG A CA 1
ATOM 868 C C . ARG A 1 123 ? -18.354 5.156 3.016 1.00 93.00 123 ARG A C 1
ATOM 870 O O . ARG A 1 123 ? -17.741 4.405 2.262 1.00 93.00 123 ARG A O 1
ATOM 877 N N . PHE A 1 124 ? -19.205 6.079 2.569 1.00 93.62 124 PHE A N 1
ATOM 878 C CA . PHE A 1 124 ? -19.480 6.276 1.147 1.00 93.62 124 PHE A CA 1
ATOM 879 C C . PHE A 1 124 ? -18.240 6.756 0.378 1.00 93.62 124 PHE A C 1
ATOM 881 O O . PHE A 1 124 ? -17.898 6.180 -0.656 1.00 93.62 124 PHE A O 1
ATOM 888 N N . ALA A 1 125 ? -17.513 7.746 0.906 1.00 92.56 125 ALA A N 1
ATOM 889 C CA . ALA A 1 125 ? -16.286 8.252 0.291 1.00 92.56 125 ALA A CA 1
ATOM 890 C C . ALA A 1 125 ? -15.196 7.168 0.185 1.00 92.56 125 ALA A C 1
ATOM 892 O O . ALA A 1 125 ? -14.603 6.976 -0.882 1.00 92.56 125 ALA A O 1
ATOM 893 N N . PHE A 1 126 ? -14.971 6.402 1.258 1.00 94.12 126 PHE A N 1
ATOM 894 C CA . PHE A 1 126 ? -14.042 5.268 1.227 1.00 94.12 126 PHE A CA 1
ATOM 895 C C . PHE A 1 126 ? -14.529 4.137 0.311 1.00 94.12 126 PHE A C 1
ATOM 897 O O . PHE A 1 126 ? -13.712 3.488 -0.340 1.00 94.12 126 PHE A O 1
ATOM 904 N N . GLY A 1 127 ? -15.844 3.941 0.182 1.00 95.00 127 GLY A N 1
ATOM 905 C CA . GLY A 1 127 ? -16.436 2.986 -0.754 1.00 95.00 127 GLY A CA 1
ATOM 906 C C . GLY A 1 127 ? -16.126 3.336 -2.210 1.00 95.00 127 GLY A C 1
ATOM 907 O O . GLY A 1 127 ? -15.710 2.466 -2.976 1.00 95.00 127 GLY A O 1
ATOM 908 N N . ILE A 1 128 ? -16.230 4.616 -2.581 1.00 96.44 128 ILE A N 1
ATOM 909 C CA . ILE A 1 128 ? -15.819 5.102 -3.908 1.00 96.44 128 ILE A CA 1
ATOM 910 C C . ILE A 1 128 ? -14.329 4.832 -4.139 1.00 96.44 128 ILE A C 1
ATOM 912 O O . ILE A 1 128 ? -13.957 4.302 -5.188 1.00 96.44 128 ILE A O 1
ATOM 916 N N . LEU A 1 129 ? -13.474 5.148 -3.160 1.00 94.88 129 LEU A N 1
ATOM 917 C CA . LEU A 1 129 ? -12.033 4.905 -3.259 1.00 94.88 129 LEU A CA 1
ATOM 918 C C . LEU A 1 129 ? -11.711 3.412 -3.426 1.00 94.88 129 LEU A C 1
ATOM 920 O O . LEU A 1 129 ? -10.840 3.061 -4.226 1.00 94.88 129 LEU A O 1
ATOM 924 N N . ALA A 1 130 ? -12.422 2.537 -2.715 1.00 96.56 130 ALA A N 1
ATOM 925 C CA . ALA A 1 130 ? -12.272 1.090 -2.816 1.00 96.56 130 ALA A CA 1
ATOM 926 C C . ALA A 1 130 ? -12.638 0.586 -4.219 1.00 96.56 130 ALA A C 1
ATOM 928 O O . ALA A 1 130 ? -11.853 -0.133 -4.842 1.00 96.56 130 ALA A O 1
ATOM 929 N N . VAL A 1 131 ? -13.788 1.017 -4.750 1.00 97.62 131 VAL A N 1
ATOM 930 C CA . VAL A 1 131 ? -14.241 0.663 -6.104 1.00 97.62 131 VAL A CA 1
ATOM 931 C C . VAL A 1 131 ? -13.256 1.169 -7.152 1.00 97.62 131 VAL A C 1
ATOM 933 O O . VAL A 1 131 ? -12.847 0.407 -8.027 1.00 97.62 131 VAL A O 1
ATOM 936 N N . PHE A 1 132 ? -12.823 2.425 -7.051 1.00 97.44 132 PHE A N 1
ATOM 937 C CA . PHE A 1 132 ? -11.882 3.010 -8.003 1.00 97.44 132 PHE A CA 1
ATOM 938 C C . PHE A 1 132 ? -10.527 2.292 -7.984 1.00 97.44 132 PHE A C 1
ATOM 940 O O . PHE A 1 132 ? -10.003 1.927 -9.035 1.00 97.44 132 PHE A O 1
ATOM 947 N N . SER A 1 133 ? -9.990 2.014 -6.793 1.00 96.19 133 SER A N 1
ATOM 948 C CA . SER A 1 133 ? -8.752 1.240 -6.629 1.00 96.19 133 SER A CA 1
ATOM 949 C C . SER A 1 133 ? -8.882 -0.158 -7.241 1.00 96.19 133 SER A C 1
ATOM 951 O O . SER A 1 133 ? -7.996 -0.599 -7.974 1.00 96.19 133 SER A O 1
ATOM 953 N N . GLY A 1 134 ? -10.013 -0.831 -7.008 1.00 95.06 134 GLY A N 1
ATOM 954 C CA . GLY A 1 134 ? -10.316 -2.131 -7.604 1.00 95.06 134 GLY A CA 1
ATOM 955 C C . GLY A 1 134 ? -10.367 -2.083 -9.132 1.00 95.06 134 GLY A C 1
ATOM 956 O O . GLY A 1 134 ? -9.751 -2.920 -9.791 1.00 95.06 134 GLY A O 1
ATOM 957 N N . LEU A 1 135 ? -11.027 -1.072 -9.707 1.00 97.00 135 LEU A N 1
ATOM 958 C CA . LEU A 1 135 ? -11.086 -0.870 -11.157 1.00 97.00 135 LEU A CA 1
ATOM 959 C C . LEU A 1 135 ? -9.692 -0.675 -11.760 1.00 97.00 135 LEU A C 1
ATOM 961 O O . LEU A 1 135 ? -9.368 -1.321 -12.754 1.00 97.00 135 LEU A O 1
ATOM 965 N N . VAL A 1 136 ? -8.847 0.160 -11.149 1.00 94.94 136 VAL A N 1
ATOM 966 C CA . VAL A 1 136 ? -7.466 0.383 -11.611 1.00 94.94 136 VAL A CA 1
ATOM 967 C C . VAL A 1 136 ? -6.669 -0.924 -11.620 1.00 94.94 136 VAL A C 1
ATOM 969 O O . VAL A 1 136 ? -5.987 -1.218 -12.602 1.00 94.94 136 VAL A O 1
ATOM 972 N N . VAL A 1 137 ? -6.783 -1.733 -10.564 1.00 94.50 137 VAL A N 1
ATOM 973 C CA . VAL A 1 137 ? -6.089 -3.026 -10.469 1.00 94.50 137 VAL A CA 1
ATOM 974 C C . VAL A 1 137 ? -6.588 -4.000 -11.535 1.00 94.50 137 VAL A C 1
ATOM 976 O O . VAL A 1 137 ? -5.777 -4.584 -12.251 1.00 94.50 137 VAL A O 1
ATOM 979 N N . VAL A 1 138 ? -7.907 -4.150 -11.694 1.00 95.75 138 VAL A N 1
ATOM 980 C CA . VAL A 1 138 ? -8.494 -5.057 -12.693 1.00 95.75 138 VAL A CA 1
ATOM 981 C C . VAL A 1 138 ? -8.078 -4.654 -14.105 1.00 95.75 138 VAL A C 1
ATOM 983 O O . VAL A 1 138 ? -7.600 -5.495 -14.864 1.00 95.75 138 VAL A O 1
ATOM 986 N N . LEU A 1 139 ? -8.198 -3.371 -14.455 1.00 94.69 139 LEU A N 1
ATOM 987 C CA . LEU A 1 139 ? -7.796 -2.873 -15.770 1.00 94.69 139 LEU A CA 1
ATOM 988 C C . LEU A 1 139 ? -6.296 -3.076 -16.017 1.00 94.69 139 LEU A C 1
ATOM 990 O O . LEU A 1 139 ? -5.911 -3.513 -17.102 1.00 94.69 139 LEU A O 1
ATOM 994 N N . GLY A 1 140 ? -5.453 -2.826 -15.011 1.00 91.12 140 GLY A N 1
ATOM 995 C CA . GLY A 1 140 ? -4.011 -3.062 -15.092 1.00 91.12 140 GLY A CA 1
ATOM 996 C C . GLY A 1 140 ? -3.658 -4.534 -15.333 1.00 91.12 140 GLY A C 1
ATOM 997 O O . GLY A 1 140 ? -2.828 -4.836 -16.193 1.00 91.12 140 GLY A O 1
ATOM 998 N N . LEU A 1 141 ? -4.328 -5.460 -14.640 1.00 90.94 141 LEU A N 1
ATOM 999 C CA . LEU A 1 141 ? -4.154 -6.904 -14.837 1.00 90.94 141 LEU A CA 1
ATOM 1000 C C . LEU A 1 141 ? -4.620 -7.356 -16.225 1.00 90.94 141 LEU A C 1
ATOM 1002 O O . LEU A 1 141 ? -3.930 -8.136 -16.880 1.00 90.94 141 LEU A O 1
ATOM 1006 N N . VAL A 1 142 ? -5.756 -6.839 -16.698 1.00 93.81 142 VAL A N 1
ATOM 1007 C CA . VAL A 1 142 ? -6.282 -7.123 -18.041 1.00 93.81 142 VAL A CA 1
ATOM 1008 C C . VAL A 1 142 ? -5.303 -6.648 -19.118 1.00 93.81 142 VAL A C 1
ATOM 1010 O O . VAL A 1 142 ? -4.989 -7.404 -20.038 1.00 93.81 142 VAL A O 1
ATOM 1013 N N . GLN A 1 143 ? -4.757 -5.436 -18.990 1.00 89.81 143 GLN A N 1
ATOM 1014 C CA . GLN A 1 143 ? -3.730 -4.927 -19.904 1.00 89.81 143 GLN A CA 1
ATOM 1015 C C . GLN A 1 143 ? -2.473 -5.805 -19.892 1.00 89.81 143 GLN A C 1
ATOM 1017 O O . GLN A 1 143 ? -2.008 -6.223 -20.951 1.00 89.81 143 GLN A O 1
ATOM 1022 N N . ALA A 1 144 ? -1.960 -6.147 -18.705 1.00 87.88 144 ALA A N 1
ATOM 1023 C CA . ALA A 1 144 ? -0.786 -7.008 -18.565 1.00 87.88 144 ALA A CA 1
ATOM 1024 C C . ALA A 1 144 ? -1.007 -8.402 -19.182 1.00 87.88 144 ALA A C 1
ATOM 1026 O O . ALA A 1 144 ? -0.105 -8.956 -19.813 1.00 87.88 144 ALA A O 1
ATOM 1027 N N . TRP A 1 145 ? -2.216 -8.954 -19.053 1.00 89.12 145 TRP A N 1
ATOM 1028 C CA . TRP A 1 145 ? -2.600 -10.219 -19.675 1.00 89.12 145 TRP A CA 1
ATOM 1029 C C . TRP A 1 145 ? -2.569 -10.147 -21.206 1.00 89.12 145 TRP A C 1
ATOM 1031 O O . TRP A 1 145 ? -2.007 -11.031 -21.857 1.00 89.12 145 TRP A O 1
ATOM 1041 N N . PHE A 1 146 ? -3.134 -9.088 -21.796 1.00 92.00 146 PHE A N 1
ATOM 1042 C CA . PHE A 1 146 ? -3.106 -8.893 -23.247 1.00 92.00 146 PHE A CA 1
ATOM 1043 C C . PHE A 1 146 ? -1.685 -8.686 -23.778 1.00 92.00 146 PHE A C 1
ATOM 1045 O O . PHE A 1 146 ? -1.317 -9.301 -24.780 1.00 92.00 146 PHE A O 1
ATOM 1052 N N . GLU A 1 147 ? -0.862 -7.902 -23.078 1.00 88.06 147 GLU A N 1
ATOM 1053 C CA . GLU A 1 147 ? 0.556 -7.724 -23.410 1.00 88.06 147 GLU A CA 1
ATOM 1054 C C . GLU A 1 147 ? 1.316 -9.062 -23.379 1.00 88.06 147 GLU A C 1
ATOM 1056 O O . GLU A 1 147 ? 2.091 -9.362 -24.288 1.00 88.06 147 GLU A O 1
ATOM 1061 N N . ALA A 1 148 ? 1.078 -9.898 -22.364 1.00 87.00 148 ALA A N 1
ATOM 1062 C CA . ALA A 1 148 ? 1.703 -11.215 -22.252 1.00 87.00 148 ALA A CA 1
ATOM 1063 C C . ALA A 1 148 ? 1.243 -12.177 -23.357 1.00 87.00 148 ALA A C 1
ATOM 1065 O O . ALA A 1 148 ? 2.046 -12.960 -23.866 1.00 87.00 148 ALA A O 1
ATOM 1066 N N . ARG A 1 149 ? -0.035 -12.115 -23.750 1.00 92.62 149 ARG A N 1
ATOM 1067 C CA . ARG A 1 149 ? -0.584 -12.935 -24.835 1.00 92.62 149 ARG A CA 1
ATOM 1068 C C . ARG A 1 149 ? 0.029 -12.569 -26.186 1.00 92.62 149 ARG A C 1
ATOM 1070 O O . ARG A 1 149 ? 0.417 -13.475 -26.914 1.00 92.62 149 ARG A O 1
ATOM 1077 N N . ALA A 1 150 ? 0.169 -11.277 -26.487 1.00 91.25 150 ALA A N 1
ATOM 1078 C CA . ALA A 1 150 ? 0.761 -10.806 -27.741 1.00 91.25 150 ALA A CA 1
ATOM 1079 C C . ALA A 1 150 ? 2.215 -11.283 -27.927 1.00 91.25 150 ALA A C 1
ATOM 1081 O O . ALA A 1 150 ? 2.604 -11.648 -29.032 1.00 91.25 150 ALA A O 1
ATOM 1082 N N . ARG A 1 151 ? 2.997 -11.365 -26.838 1.00 89.56 151 ARG A N 1
ATOM 1083 C CA . ARG A 1 151 ? 4.387 -11.867 -26.857 1.00 89.56 151 ARG A CA 1
ATOM 1084 C C . ARG A 1 151 ? 4.522 -13.374 -27.091 1.00 89.56 151 ARG A C 1
ATOM 1086 O O . ARG A 1 151 ? 5.623 -13.833 -27.346 1.00 89.56 151 ARG A O 1
ATOM 1093 N N . ARG A 1 152 ? 3.452 -14.160 -26.927 1.00 88.12 152 ARG A N 1
ATOM 1094 C CA . ARG A 1 152 ? 3.487 -15.619 -27.155 1.00 88.12 152 ARG A CA 1
ATOM 1095 C C . ARG A 1 152 ? 3.181 -16.004 -28.601 1.00 88.12 152 ARG A C 1
ATOM 1097 O O . ARG A 1 152 ? 3.405 -17.149 -28.970 1.00 88.12 152 ARG A O 1
ATOM 1104 N N . THR A 1 153 ? 2.607 -15.089 -29.375 1.00 85.88 153 THR A N 1
ATOM 1105 C CA . THR A 1 153 ? 2.131 -15.341 -30.743 1.00 85.88 153 THR A CA 1
ATOM 1106 C C . THR A 1 153 ? 3.009 -14.725 -31.831 1.00 85.88 153 THR A C 1
ATOM 1108 O O . THR A 1 153 ? 2.730 -14.963 -33.002 1.00 85.88 153 THR A O 1
ATOM 1111 N N . GLY A 1 154 ? 4.011 -13.921 -31.467 1.00 69.94 154 GLY A N 1
ATOM 1112 C CA . GLY A 1 154 ? 5.005 -13.344 -32.379 1.00 69.94 154 GLY A CA 1
ATOM 1113 C C . GLY A 1 154 ? 6.392 -13.850 -32.037 1.00 69.94 154 GLY A C 1
ATOM 1114 O O . GLY A 1 154 ? 7.170 -14.059 -32.988 1.00 69.94 154 GLY A O 1
#

Radius of gyration: 19.04 Å; Cα contacts (8 Å, |Δi|>4): 163; chains: 1; bounding box: 43×46×56 Å

Solvent-accessible surface area (backbone atoms only — not comparable to full-atom values): 8346 Å² total; per-residue (Å²): 133,84,57,55,67,57,34,49,50,51,17,51,51,27,36,52,56,10,48,54,31,28,36,37,26,70,64,75,39,92,68,72,64,93,77,52,95,61,61,44,65,54,41,20,36,56,9,47,35,30,36,32,52,15,52,51,32,46,51,61,56,66,52,70,92,66,87,62,96,59,79,55,69,68,54,55,51,42,52,41,52,30,39,44,37,52,16,51,46,24,36,44,66,33,72,41,86,75,91,65,91,39,78,41,74,54,74,57,96,91,45,74,49,77,45,82,40,57,50,68,58,49,24,47,55,28,36,52,47,15,52,53,27,48,50,54,40,52,53,50,50,54,50,53,51,52,57,55,51,56,67,74,79,112

Sequence (154 aa):
MVPRIQLLLGAALFALLGSVLVLAGLGVVAVPLEQLQAPLWVVALAGFVFLCCAGLLLLVATAKTEPSSSLPLAWRFVAMLAVAAVGAIAAWVAFGDGPREFTGSSSALGMSQQGSVAEAEGRFAFGILAVFSGLVVVLGLVQAWFEARARRTG

Mean predicted aligned error: 6.94 Å

pLDDT: mean 87.63, std 12.3, range [46.25, 98.06]